Protein AF-A0A5K7Z4Z0-F1 (afdb_monomer_lite)

Organism: NCBI:txid947919

Structure (mmCIF, N/CA/C/O backbone):
data_AF-A0A5K7Z4Z0-F1
#
_entry.id   AF-A0A5K7Z4Z0-F1
#
loop_
_atom_site.group_PDB
_atom_site.id
_atom_site.type_symbol
_atom_site.label_atom_id
_atom_site.label_alt_id
_atom_site.label_comp_id
_atom_site.label_asym_id
_atom_site.label_entity_id
_atom_site.label_seq_id
_atom_site.pdbx_PDB_ins_code
_atom_site.Cartn_x
_atom_site.Cartn_y
_atom_site.Cartn_z
_atom_site.occupancy
_atom_site.B_iso_or_equiv
_atom_site.auth_seq_id
_atom_site.auth_comp_id
_atom_site.auth_asym_id
_atom_site.auth_atom_id
_atom_site.pdbx_PDB_model_num
ATOM 1 N N . MET A 1 1 ? -44.341 5.202 18.898 1.00 36.41 1 MET A N 1
ATOM 2 C CA . MET A 1 1 ? -45.006 5.880 20.033 1.00 36.41 1 MET A CA 1
ATOM 3 C C . MET A 1 1 ? -45.254 7.314 19.593 1.00 36.41 1 MET A C 1
ATOM 5 O O . MET A 1 1 ? -44.344 8.128 19.622 1.00 36.41 1 MET A O 1
ATOM 9 N N . THR A 1 2 ? -46.426 7.564 19.013 1.00 47.12 2 THR A N 1
ATOM 10 C CA . THR A 1 2 ? -46.750 8.823 18.328 1.00 47.12 2 THR A CA 1
ATOM 11 C C . THR A 1 2 ? -47.132 9.870 19.368 1.00 47.12 2 THR A C 1
ATOM 13 O O . THR A 1 2 ? -48.115 9.696 20.087 1.00 47.12 2 THR A O 1
ATOM 16 N N . ILE A 1 3 ? -46.342 10.939 19.485 1.00 53.06 3 ILE A N 1
ATOM 17 C CA . ILE A 1 3 ? -46.661 12.086 20.339 1.00 53.06 3 ILE A CA 1
ATOM 18 C C . ILE A 1 3 ? -47.760 12.879 19.624 1.00 53.06 3 ILE A C 1
ATOM 20 O O . ILE A 1 3 ? -47.483 13.800 18.868 1.00 53.06 3 ILE A O 1
ATOM 24 N N . SER A 1 4 ? -49.018 12.502 19.844 1.00 51.62 4 SER A N 1
ATOM 25 C CA . SER A 1 4 ? -50.167 13.316 19.444 1.00 51.62 4 SER A CA 1
ATOM 26 C C . SER A 1 4 ? -50.330 14.460 20.445 1.00 51.62 4 SER A C 1
ATOM 28 O O . SER A 1 4 ? -51.122 14.380 21.382 1.00 51.62 4 SER A O 1
ATOM 30 N N . LYS A 1 5 ? -49.535 15.518 20.287 1.00 61.94 5 LYS A N 1
ATOM 31 C CA . LYS A 1 5 ? -49.798 16.822 20.904 1.00 61.94 5 LYS A CA 1
ATOM 32 C C . LYS A 1 5 ? -50.367 17.714 19.800 1.00 61.94 5 LYS A C 1
ATOM 34 O O . LYS A 1 5 ? -49.729 17.864 18.765 1.00 61.94 5 LYS A O 1
ATOM 39 N N . ASN A 1 6 ? -51.570 18.257 20.001 1.00 66.12 6 ASN A N 1
ATOM 40 C CA . ASN A 1 6 ? -52.206 19.189 19.062 1.00 66.12 6 ASN A CA 1
ATOM 41 C C . ASN A 1 6 ? -51.433 20.514 19.059 1.00 66.12 6 ASN A C 1
ATOM 43 O O . ASN A 1 6 ? -51.750 21.440 19.803 1.00 66.12 6 ASN A O 1
ATOM 47 N N . TYR A 1 7 ? -50.373 20.566 18.262 1.00 68.00 7 TYR A N 1
ATOM 48 C CA . TYR A 1 7 ? -49.629 21.780 17.970 1.00 68.00 7 TYR A CA 1
ATOM 49 C C . TYR A 1 7 ? -50.387 22.603 16.918 1.00 68.00 7 TYR A C 1
ATOM 51 O O . TYR A 1 7 ? -51.019 22.043 16.027 1.00 68.00 7 TYR A O 1
ATOM 59 N N . GLY A 1 8 ? -50.363 23.934 17.036 1.00 70.00 8 GLY A N 1
ATOM 60 C CA . GLY A 1 8 ? -50.983 24.820 16.044 1.00 70.00 8 GLY A CA 1
ATOM 61 C C . GLY A 1 8 ? -50.315 24.699 14.662 1.00 70.00 8 GLY A C 1
ATOM 62 O O . GLY A 1 8 ? -49.169 24.249 14.584 1.00 70.00 8 GLY A O 1
ATOM 63 N N . PRO A 1 9 ? -50.988 25.124 13.576 1.00 71.88 9 PRO A N 1
ATOM 64 C CA . PRO A 1 9 ? -50.528 24.915 12.195 1.00 71.88 9 PRO A CA 1
ATOM 65 C C . PRO A 1 9 ? -49.138 25.509 11.917 1.00 71.88 9 PRO A C 1
ATOM 67 O O . PRO A 1 9 ? -48.368 24.944 11.146 1.00 71.88 9 PRO A O 1
ATOM 70 N N . GLU A 1 10 ? -48.776 26.595 12.603 1.00 73.31 10 GLU A N 1
ATOM 71 C CA . GLU A 1 10 ? -47.457 27.226 12.479 1.00 73.31 10 GLU A CA 1
ATOM 72 C C . GLU A 1 10 ? -46.324 26.354 13.039 1.00 73.31 10 GLU A C 1
ATOM 74 O O . GLU A 1 10 ? -45.228 26.313 12.486 1.00 73.31 10 GLU A O 1
ATOM 79 N N . ILE A 1 11 ? -46.594 25.604 14.109 1.00 73.12 11 ILE A N 1
ATOM 80 C CA . ILE A 1 11 ? -45.623 24.682 14.709 1.00 73.12 11 ILE A CA 1
ATOM 81 C C . ILE A 1 11 ? -45.536 23.394 13.884 1.00 73.12 11 ILE A C 1
ATOM 83 O O . ILE A 1 11 ? -44.445 22.851 13.726 1.00 73.12 11 ILE A O 1
ATOM 87 N N . ILE A 1 12 ? -46.655 22.934 13.316 1.00 75.00 12 ILE A N 1
ATOM 88 C CA . ILE A 1 12 ? -46.686 21.757 12.436 1.00 75.00 12 ILE A CA 1
ATOM 89 C C . ILE A 1 12 ? -45.793 21.982 11.207 1.00 75.00 12 ILE A C 1
ATOM 91 O O . ILE A 1 12 ? -44.939 21.145 10.933 1.00 75.00 12 ILE A O 1
ATOM 95 N N . GLY A 1 13 ? -45.885 23.139 10.542 1.00 73.75 13 GLY A N 1
ATOM 96 C CA . GLY A 1 13 ? -45.045 23.434 9.372 1.00 73.75 13 GLY A CA 1
ATOM 97 C C . GLY A 1 13 ? -43.540 23.482 9.677 1.00 73.75 13 GLY A C 1
ATOM 98 O O . GLY A 1 13 ? -42.716 23.064 8.859 1.00 73.75 13 GLY A O 1
ATOM 99 N N . ILE A 1 14 ? -43.160 23.938 10.876 1.00 77.25 14 ILE A N 1
ATOM 100 C CA . ILE A 1 14 ? -41.764 23.907 11.343 1.00 77.25 14 ILE A CA 1
ATOM 101 C C . ILE A 1 14 ? -41.305 22.464 11.590 1.00 77.25 14 ILE A C 1
ATOM 103 O O . ILE A 1 14 ? -40.189 22.107 11.208 1.00 77.25 14 ILE A O 1
ATOM 107 N N . ILE A 1 15 ? -42.154 21.628 12.198 1.00 80.81 15 ILE A N 1
ATOM 108 C CA . ILE A 1 15 ? -41.851 20.213 12.452 1.00 80.81 15 ILE A CA 1
ATOM 109 C C . ILE A 1 15 ? -41.679 19.462 11.129 1.00 80.81 15 ILE A C 1
ATOM 111 O O . ILE A 1 15 ? -40.667 18.793 10.952 1.00 80.81 15 ILE A O 1
ATOM 115 N N . GLU A 1 16 ? -42.592 19.634 10.174 1.00 82.25 16 GLU A N 1
ATOM 116 C CA . GLU A 1 16 ? -42.516 18.999 8.850 1.00 82.25 16 GLU A CA 1
ATOM 117 C C . GLU A 1 16 ? -41.255 19.419 8.081 1.00 82.25 16 GLU A C 1
ATOM 119 O O . GLU A 1 16 ? -40.569 18.588 7.482 1.00 82.25 16 GLU A O 1
ATOM 124 N N . SER A 1 17 ? -40.886 20.702 8.153 1.00 80.31 17 SER A N 1
ATOM 125 C CA . SER A 1 17 ? -39.653 21.205 7.533 1.00 80.31 17 SER A CA 1
ATOM 126 C C . SER A 1 17 ? -38.402 20.603 8.179 1.00 80.31 17 SER A C 1
ATOM 128 O O . SER A 1 17 ? -37.430 20.276 7.493 1.00 80.31 17 SER A O 1
ATOM 130 N N . PHE A 1 18 ? -38.420 20.433 9.503 1.00 85.19 18 PHE A N 1
ATOM 131 C CA . PHE A 1 18 ? -37.327 19.802 10.233 1.00 85.19 18 PHE A CA 1
ATOM 132 C C . PHE A 1 18 ? -37.237 18.303 9.931 1.00 85.19 18 PHE A C 1
ATOM 134 O O . PHE A 1 18 ? -36.141 17.787 9.729 1.00 85.19 18 PHE A O 1
ATOM 141 N N . GLU A 1 19 ? -38.366 17.605 9.826 1.00 89.25 19 GLU A N 1
ATOM 142 C CA . GLU A 1 19 ? -38.411 16.191 9.450 1.00 89.25 19 GLU A CA 1
ATOM 143 C C . GLU A 1 19 ? -37.867 15.964 8.036 1.00 89.25 19 GLU A C 1
ATOM 145 O O . GLU A 1 19 ? -37.012 15.097 7.854 1.00 89.25 19 GLU A O 1
ATOM 150 N N . ALA A 1 20 ? -38.248 16.799 7.063 1.00 84.38 20 ALA A N 1
ATOM 151 C CA . ALA A 1 20 ? -37.697 16.751 5.708 1.00 84.38 20 ALA A CA 1
ATOM 152 C C . ALA A 1 20 ? -36.174 16.982 5.690 1.00 84.38 20 ALA A C 1
ATOM 154 O O . ALA A 1 20 ? -35.435 16.299 4.975 1.00 84.38 20 ALA A O 1
ATOM 155 N N . PHE A 1 21 ? -35.680 17.908 6.516 1.00 84.12 21 PHE A N 1
ATOM 156 C CA . PHE A 1 21 ? -34.248 18.155 6.668 1.00 84.12 21 PHE A CA 1
ATOM 157 C C . PHE A 1 21 ? -33.514 16.965 7.303 1.00 84.12 21 PHE A C 1
ATOM 159 O O . PHE A 1 21 ? -32.461 16.555 6.813 1.00 84.12 21 PHE A O 1
ATOM 166 N N . LEU A 1 22 ? -34.081 16.355 8.347 1.00 84.19 22 LEU A N 1
ATOM 167 C CA . LEU A 1 22 ? -33.533 15.141 8.956 1.00 84.19 22 LEU A CA 1
ATOM 168 C C . LEU A 1 22 ? -33.530 13.959 7.983 1.00 84.19 22 LEU A C 1
ATOM 170 O O . LEU A 1 22 ? -32.619 13.133 8.027 1.00 84.19 22 LEU A O 1
ATOM 174 N N . GLN A 1 23 ? -34.530 13.872 7.111 1.00 83.69 23 GLN A N 1
ATOM 175 C CA . GLN A 1 23 ? -34.619 12.832 6.094 1.00 83.69 23 GLN A CA 1
ATOM 176 C C . GLN A 1 23 ? -33.519 12.996 5.047 1.00 83.69 23 GLN A C 1
ATOM 178 O O . GLN A 1 23 ? -32.808 12.038 4.761 1.00 83.69 23 GLN A O 1
ATOM 183 N N . LYS A 1 24 ? -33.291 14.230 4.589 1.00 81.75 24 LYS A N 1
ATOM 184 C CA . LYS A 1 24 ? -32.182 14.566 3.695 1.00 81.75 24 LYS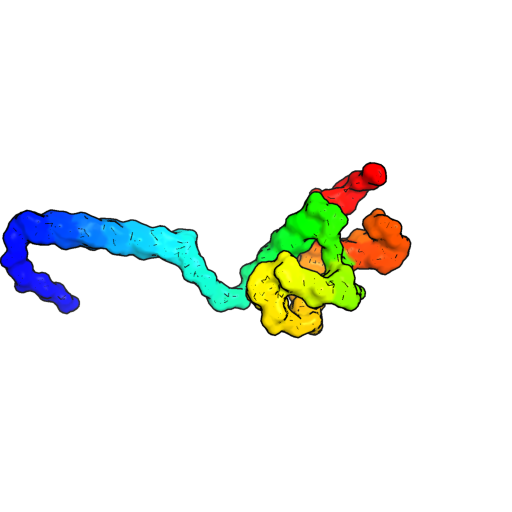 A CA 1
ATOM 185 C C . LYS A 1 24 ? -30.814 14.281 4.318 1.00 81.75 24 LYS A C 1
ATOM 187 O O . LYS A 1 24 ? -29.969 13.687 3.665 1.00 81.75 24 LYS A O 1
ATOM 192 N N . ILE A 1 25 ? -30.605 14.628 5.592 1.00 78.81 25 ILE A N 1
ATOM 193 C CA . ILE A 1 25 ? -29.353 14.297 6.295 1.00 78.81 25 ILE A CA 1
ATOM 194 C C . ILE A 1 25 ? -29.136 12.783 6.351 1.00 78.81 25 ILE A C 1
ATOM 196 O O . ILE A 1 25 ? -28.018 12.322 6.145 1.0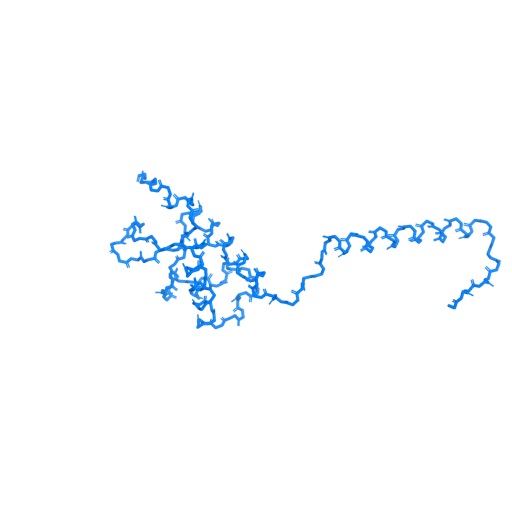0 78.81 25 ILE A O 1
ATOM 200 N N . LYS A 1 26 ? -30.180 11.997 6.638 1.00 81.06 26 LYS A N 1
ATOM 201 C CA . LYS A 1 26 ? -30.069 10.531 6.653 1.00 81.06 26 LYS A CA 1
ATOM 202 C C . LYS A 1 26 ? -29.697 9.987 5.279 1.00 81.06 26 LYS A C 1
ATOM 204 O O . LYS A 1 26 ? -28.819 9.140 5.204 1.00 81.06 26 LYS A O 1
ATOM 209 N N . GLU A 1 27 ? -30.313 10.506 4.224 1.00 74.38 27 GLU A N 1
ATOM 210 C CA . GLU A 1 27 ? -30.036 10.112 2.843 1.00 74.38 27 GLU A CA 1
ATOM 211 C C . GLU A 1 27 ? -28.607 10.494 2.425 1.00 74.38 27 GLU A C 1
ATOM 213 O O . GLU A 1 27 ? -27.898 9.686 1.832 1.00 74.38 27 GLU A O 1
ATOM 218 N N . ASP A 1 28 ? -28.131 11.680 2.813 1.00 70.25 28 ASP A N 1
ATOM 219 C CA . ASP A 1 28 ? -26.750 12.115 2.588 1.00 70.25 28 ASP A CA 1
ATOM 220 C C . ASP A 1 28 ? -25.746 11.267 3.387 1.00 70.25 28 ASP A C 1
ATOM 222 O O . ASP A 1 28 ? -24.671 10.977 2.877 1.00 70.25 28 ASP A O 1
ATOM 226 N N . VAL A 1 29 ? -26.077 10.818 4.604 1.00 67.31 29 VAL A N 1
ATOM 227 C CA . VAL A 1 29 ? -25.242 9.902 5.414 1.00 67.31 29 VAL A CA 1
ATOM 228 C C . VAL A 1 29 ? -25.272 8.463 4.882 1.00 67.31 29 VAL A C 1
ATOM 230 O O . VAL A 1 29 ? -24.289 7.736 4.998 1.00 67.31 29 VAL A O 1
ATOM 233 N N . GLU A 1 30 ? -26.382 8.023 4.298 1.00 65.62 30 GLU A N 1
ATOM 234 C CA . GLU A 1 30 ? -26.511 6.685 3.716 1.00 65.62 30 GLU A CA 1
ATOM 235 C C . GLU A 1 30 ? -25.812 6.603 2.349 1.00 65.62 30 GLU A C 1
ATOM 237 O O . GLU A 1 30 ? -25.120 5.623 2.061 1.00 65.62 30 GLU A O 1
ATOM 242 N N . ASN A 1 31 ? -25.892 7.675 1.553 1.00 66.19 31 ASN A N 1
ATOM 243 C CA . ASN A 1 31 ? -25.164 7.825 0.291 1.00 66.19 31 ASN A CA 1
ATOM 244 C C . ASN A 1 31 ? -23.677 8.158 0.502 1.00 66.19 31 ASN A C 1
ATOM 246 O O . ASN A 1 31 ? -22.824 7.692 -0.255 1.00 66.19 31 ASN A O 1
ATOM 250 N N . ASN A 1 32 ? -23.338 8.909 1.550 1.00 58.91 32 ASN A N 1
ATOM 251 C CA . ASN A 1 32 ? -21.972 9.099 2.031 1.00 58.91 32 ASN A CA 1
ATOM 252 C C . ASN A 1 32 ? -21.696 8.083 3.139 1.00 58.91 32 ASN A C 1
ATOM 254 O O . ASN A 1 32 ? -21.578 8.438 4.313 1.00 58.91 32 ASN A O 1
ATOM 258 N N . ALA A 1 33 ? -21.682 6.808 2.737 1.00 54.19 33 ALA A N 1
ATOM 259 C CA . ALA A 1 33 ? -21.642 5.667 3.635 1.00 54.19 33 ALA A CA 1
ATOM 260 C C . ALA A 1 33 ? -20.683 5.906 4.821 1.00 54.19 33 ALA A C 1
ATOM 262 O O . ALA A 1 33 ? -19.519 6.265 4.597 1.00 54.19 33 ALA A O 1
ATOM 263 N N . PRO A 1 34 ? -21.119 5.670 6.076 1.00 46.25 34 PRO A N 1
ATOM 264 C CA . PRO A 1 34 ? -20.218 5.703 7.218 1.00 46.25 34 PRO A CA 1
ATOM 265 C C . PRO A 1 34 ? -19.067 4.756 6.914 1.00 46.25 34 PRO A C 1
ATOM 267 O O . PRO A 1 34 ? -19.315 3.631 6.474 1.00 46.25 34 PRO A O 1
ATOM 270 N N . VAL A 1 35 ? -17.833 5.229 7.108 1.00 55.47 35 VAL A N 1
ATOM 271 C CA . VAL A 1 35 ? -16.595 4.484 6.850 1.00 55.47 35 VAL A CA 1
ATOM 272 C C . VAL A 1 35 ? -16.734 3.100 7.486 1.00 55.47 35 VAL A C 1
ATOM 274 O O . VAL A 1 35 ? -16.609 2.922 8.699 1.00 55.47 35 VAL A O 1
ATOM 277 N N . LYS A 1 36 ? -17.130 2.125 6.665 1.00 47.34 36 LYS A N 1
ATOM 278 C CA . LYS A 1 36 ? -17.407 0.752 7.080 1.00 47.34 36 LYS A CA 1
ATOM 279 C C . LYS A 1 36 ? -16.107 0.239 7.699 1.00 47.34 36 LYS A C 1
ATOM 281 O O . LYS A 1 36 ? -15.061 0.519 7.109 1.00 47.34 36 LYS A O 1
ATOM 286 N N . PRO A 1 37 ? -16.126 -0.491 8.836 1.00 49.78 37 PRO A N 1
ATOM 287 C CA . PRO A 1 37 ? -14.899 -1.037 9.418 1.00 49.78 37 PRO A CA 1
ATOM 288 C C . PRO A 1 37 ? -14.105 -1.683 8.290 1.00 49.78 37 PRO A C 1
ATOM 290 O O . PRO A 1 37 ? -14.731 -2.441 7.539 1.00 49.78 37 PRO A O 1
ATOM 293 N N . PRO A 1 38 ? -12.821 -1.325 8.099 1.00 56.56 38 PRO A N 1
ATOM 294 C CA . PRO A 1 38 ? -12.154 -1.477 6.820 1.00 56.56 38 PRO A CA 1
ATOM 295 C C . PRO A 1 38 ? -12.265 -2.910 6.330 1.00 56.56 38 PRO A C 1
ATOM 297 O O . PRO A 1 38 ? -11.536 -3.809 6.755 1.00 56.56 38 PRO A O 1
ATOM 300 N N . ASN A 1 39 ? -13.239 -3.134 5.449 1.00 75.31 39 ASN A N 1
ATOM 301 C CA . ASN A 1 39 ? -13.391 -4.411 4.796 1.00 75.31 39 ASN A CA 1
ATOM 302 C C . ASN A 1 39 ? -12.138 -4.559 3.941 1.00 75.31 39 ASN A C 1
ATOM 304 O O . ASN A 1 39 ? -11.688 -3.589 3.333 1.00 75.31 39 ASN A O 1
ATOM 308 N N . GLU A 1 40 ? -11.560 -5.750 3.883 1.00 81.19 40 GLU A N 1
ATOM 309 C CA . GLU A 1 40 ? -10.304 -5.974 3.173 1.00 81.19 40 GLU A CA 1
ATOM 310 C C . GLU A 1 40 ? -10.365 -5.438 1.731 1.00 81.19 40 GLU A C 1
ATOM 312 O O . GLU A 1 40 ? -9.407 -4.848 1.248 1.00 81.19 40 GLU A O 1
ATOM 317 N N . LYS A 1 41 ? -11.535 -5.521 1.079 1.00 81.88 41 LYS A N 1
ATOM 318 C CA . LYS A 1 41 ? -11.789 -4.924 -0.245 1.00 81.88 41 LYS A CA 1
ATOM 319 C C . LYS A 1 41 ? -11.603 -3.400 -0.290 1.00 81.88 41 LYS A C 1
ATOM 321 O O . LYS A 1 41 ? -11.059 -2.892 -1.265 1.00 81.88 41 LYS A O 1
ATOM 326 N N . HIS A 1 42 ? -12.043 -2.685 0.745 1.00 85.19 42 HIS A N 1
ATOM 327 C CA . HIS A 1 42 ? -11.853 -1.238 0.872 1.00 85.19 42 HIS A CA 1
ATOM 328 C C . HIS A 1 42 ? -10.366 -0.906 1.021 1.00 85.19 42 HIS A C 1
ATOM 330 O O . HIS A 1 42 ? -9.834 -0.114 0.251 1.00 85.19 42 HIS A O 1
ATOM 336 N N . LEU A 1 43 ? -9.666 -1.611 1.916 1.00 86.56 43 LEU A N 1
ATOM 337 C CA . LEU A 1 43 ? -8.221 -1.450 2.108 1.00 86.56 43 LEU A CA 1
ATOM 338 C C . LEU A 1 43 ? -7.430 -1.724 0.823 1.00 86.56 43 LEU A C 1
ATOM 340 O O . LEU A 1 43 ? -6.497 -1.000 0.496 1.00 86.56 43 LEU A O 1
ATOM 344 N N . LEU A 1 44 ? -7.793 -2.763 0.073 1.00 88.88 44 LEU A N 1
ATOM 345 C CA . LEU A 1 44 ? -7.150 -3.077 -1.203 1.00 88.88 44 LEU A CA 1
ATOM 346 C C . LEU A 1 44 ? -7.382 -1.965 -2.238 1.00 88.88 44 LEU A C 1
ATOM 348 O O . LEU A 1 44 ? -6.442 -1.575 -2.930 1.00 88.88 44 LEU A O 1
ATOM 352 N N . SER A 1 45 ? -8.603 -1.427 -2.310 1.00 88.00 45 SER A N 1
ATOM 353 C CA . SER A 1 45 ? -8.940 -0.304 -3.192 1.00 88.00 45 SER A CA 1
ATOM 354 C C . SER A 1 45 ? -8.135 0.953 -2.851 1.00 88.00 45 SER A C 1
ATOM 356 O O . SER A 1 45 ? -7.487 1.523 -3.729 1.00 88.00 45 SER A O 1
ATOM 358 N N . GLU A 1 46 ? -8.106 1.342 -1.577 1.00 89.94 46 GLU A N 1
ATOM 359 C CA . GLU A 1 46 ? -7.359 2.509 -1.096 1.00 89.94 46 GLU A CA 1
ATOM 360 C C . GLU A 1 46 ? -5.850 2.364 -1.333 1.00 89.94 46 GLU A C 1
ATOM 362 O O . GLU A 1 46 ? -5.195 3.266 -1.863 1.00 89.94 46 GLU A O 1
ATOM 367 N N . LEU A 1 47 ? -5.289 1.189 -1.029 1.00 89.69 47 LEU A N 1
ATOM 368 C CA . LEU A 1 47 ? -3.873 0.906 -1.261 1.00 89.69 47 LEU A CA 1
ATOM 369 C C . LEU A 1 47 ? -3.521 0.987 -2.754 1.00 89.69 47 LEU A C 1
ATOM 371 O O . LEU A 1 47 ? -2.496 1.566 -3.122 1.00 89.69 47 LEU A O 1
ATOM 375 N N . ARG A 1 48 ? -4.380 0.452 -3.628 1.00 91.94 48 ARG A N 1
ATOM 376 C CA . ARG A 1 48 ? -4.211 0.536 -5.084 1.00 91.94 48 ARG A CA 1
ATOM 377 C C . ARG A 1 48 ? -4.235 1.986 -5.570 1.00 91.94 48 ARG A C 1
ATOM 379 O O . ARG A 1 48 ? -3.388 2.361 -6.381 1.00 91.94 48 ARG A O 1
ATOM 386 N N . GLN A 1 49 ? -5.172 2.802 -5.083 1.00 89.62 49 GLN A N 1
ATOM 387 C CA . GLN A 1 49 ? -5.253 4.220 -5.445 1.00 89.62 49 GLN A CA 1
ATOM 388 C C . GLN A 1 49 ? -4.007 4.991 -4.997 1.00 89.62 49 GLN A C 1
ATOM 390 O O . GLN A 1 49 ? -3.450 5.764 -5.779 1.00 89.62 49 GLN A O 1
ATOM 395 N N . ALA A 1 50 ? -3.513 4.739 -3.783 1.00 90.00 50 ALA A N 1
ATOM 396 C CA . ALA A 1 50 ? -2.291 5.359 -3.280 1.00 90.00 50 ALA A CA 1
ATOM 397 C C . ALA A 1 50 ? -1.054 4.988 -4.123 1.00 90.00 50 ALA A C 1
ATOM 399 O O . ALA A 1 50 ? -0.247 5.860 -4.464 1.00 90.00 50 ALA A O 1
ATOM 400 N N . ILE A 1 51 ? -0.922 3.716 -4.523 1.00 89.12 51 ILE A N 1
ATOM 401 C CA . ILE A 1 51 ? 0.145 3.258 -5.429 1.00 89.12 51 ILE A CA 1
ATOM 402 C C . ILE A 1 51 ? 0.039 3.964 -6.788 1.00 89.12 51 ILE A C 1
ATOM 404 O O . ILE A 1 51 ? 1.025 4.522 -7.262 1.00 89.12 51 ILE A O 1
ATOM 408 N N . ALA A 1 52 ? -1.154 4.015 -7.390 1.00 87.69 52 ALA A N 1
ATOM 409 C CA . ALA A 1 52 ? -1.364 4.684 -8.676 1.00 87.69 52 ALA A CA 1
ATOM 410 C C . ALA A 1 52 ? -1.027 6.183 -8.615 1.00 87.69 52 ALA A C 1
ATOM 412 O O . ALA A 1 52 ? -0.360 6.717 -9.503 1.00 87.69 52 ALA A O 1
ATOM 413 N N . LYS A 1 53 ? -1.457 6.864 -7.546 1.00 87.56 53 LYS A N 1
ATOM 414 C CA . LYS A 1 53 ? -1.209 8.294 -7.334 1.00 87.56 53 LYS A CA 1
ATOM 415 C C . LYS A 1 53 ? 0.282 8.587 -7.209 1.00 87.56 53 LYS 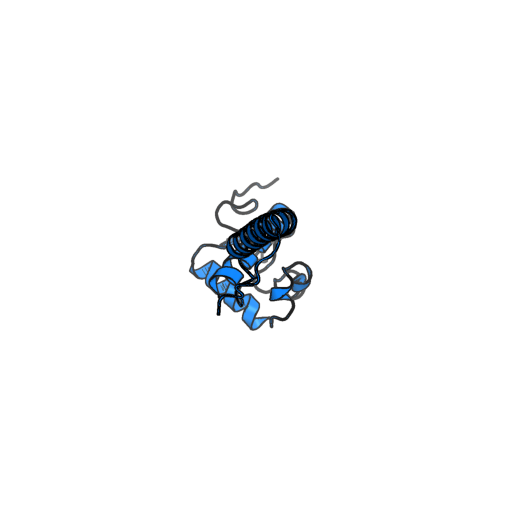A C 1
ATOM 417 O O . LYS A 1 53 ? 0.793 9.490 -7.862 1.00 87.56 53 LYS A O 1
ATOM 422 N N . THR A 1 54 ? 0.996 7.823 -6.389 1.00 86.69 54 THR A N 1
ATOM 423 C CA . THR A 1 54 ? 2.435 8.033 -6.179 1.00 86.69 54 THR A CA 1
ATOM 424 C C . THR A 1 54 ? 3.271 7.658 -7.399 1.00 86.69 54 THR A C 1
ATOM 426 O O . THR A 1 54 ? 4.229 8.367 -7.712 1.00 86.69 54 THR A O 1
ATOM 429 N N . ALA A 1 55 ? 2.873 6.623 -8.144 1.00 84.81 55 ALA A N 1
ATOM 430 C CA . ALA A 1 55 ? 3.456 6.302 -9.442 1.00 84.81 55 ALA A CA 1
ATOM 431 C C . ALA A 1 55 ? 3.252 7.443 -10.457 1.00 84.81 55 ALA A C 1
ATOM 433 O O . ALA A 1 55 ? 4.204 7.834 -11.129 1.00 84.81 55 ALA A O 1
ATOM 434 N N . ALA A 1 56 ? 2.059 8.048 -10.518 1.00 82.00 56 ALA A N 1
ATOM 435 C CA . ALA A 1 56 ? 1.792 9.213 -11.369 1.00 82.00 56 ALA A CA 1
ATOM 436 C C . ALA A 1 56 ? 2.618 10.453 -10.975 1.00 82.00 56 ALA A C 1
ATOM 438 O O . ALA A 1 56 ? 2.982 11.254 -11.834 1.00 82.00 56 ALA A O 1
ATOM 439 N N . LEU A 1 57 ? 2.955 10.591 -9.690 1.00 83.62 57 LEU A N 1
ATOM 440 C CA . LEU A 1 57 ? 3.827 11.646 -9.163 1.00 83.62 57 LEU A CA 1
ATOM 441 C C . LEU A 1 57 ? 5.329 11.333 -9.304 1.00 83.62 57 LEU A C 1
ATOM 443 O O . LEU A 1 57 ? 6.144 12.049 -8.723 1.00 83.62 57 LEU A O 1
ATOM 447 N N . ASN A 1 58 ? 5.714 10.284 -10.045 1.00 80.50 58 ASN A N 1
ATOM 448 C CA . ASN A 1 58 ? 7.106 9.841 -10.218 1.00 80.50 58 ASN A CA 1
ATOM 449 C C . ASN A 1 58 ? 7.816 9.463 -8.905 1.00 80.50 58 ASN A C 1
ATOM 451 O O . ASN A 1 58 ? 9.045 9.461 -8.827 1.00 80.50 58 ASN A O 1
ATOM 455 N N . LYS A 1 59 ? 7.048 9.123 -7.864 1.00 85.06 59 LYS A N 1
ATOM 456 C CA . LYS A 1 59 ? 7.555 8.651 -6.569 1.00 85.06 59 LYS A CA 1
ATOM 457 C C . LYS A 1 59 ? 6.940 7.296 -6.196 1.00 85.06 59 LYS A C 1
ATOM 459 O O . LYS A 1 59 ? 6.372 7.193 -5.104 1.00 85.06 59 LYS A O 1
ATOM 464 N N . PRO A 1 60 ? 7.020 6.267 -7.061 1.00 85.25 60 PRO A N 1
ATOM 465 C CA . PRO A 1 60 ? 6.426 4.960 -6.789 1.00 85.25 60 PRO A CA 1
ATOM 466 C C . PRO A 1 60 ? 6.935 4.343 -5.484 1.00 85.25 60 PRO A C 1
ATOM 468 O O . PRO A 1 60 ? 8.026 4.652 -5.005 1.00 85.25 60 PRO A O 1
ATOM 471 N N . PHE A 1 61 ? 6.141 3.450 -4.903 1.00 87.94 61 PHE A N 1
ATOM 472 C CA . PHE A 1 61 ? 6.577 2.633 -3.773 1.00 87.94 61 PHE A CA 1
ATOM 473 C C . PHE A 1 61 ? 7.287 1.376 -4.268 1.00 87.94 61 PHE A C 1
ATOM 475 O O . PHE A 1 61 ? 6.925 0.823 -5.304 1.00 87.94 61 PHE A O 1
ATOM 482 N N . THR A 1 62 ? 8.257 0.869 -3.515 1.00 88.94 62 THR A N 1
ATOM 483 C CA . THR A 1 62 ? 8.763 -0.497 -3.711 1.00 88.94 62 THR A CA 1
ATOM 484 C C . THR A 1 62 ? 7.960 -1.497 -2.877 1.00 88.94 62 THR A C 1
ATOM 486 O O . THR A 1 62 ? 7.362 -1.152 -1.853 1.00 88.94 62 THR A O 1
ATOM 489 N N . TYR A 1 63 ? 7.942 -2.765 -3.300 1.00 84.25 63 TYR A N 1
ATOM 490 C CA . TYR A 1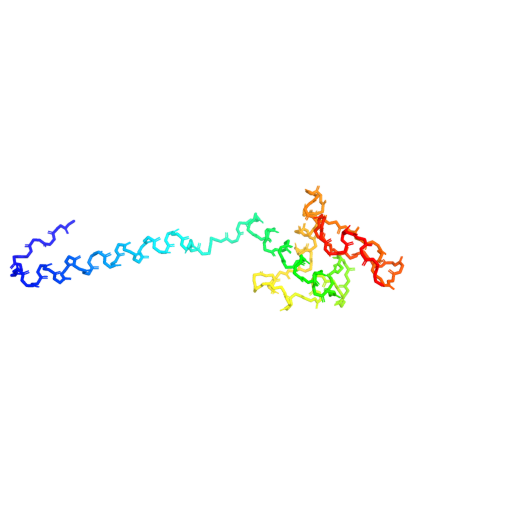 63 ? 7.264 -3.827 -2.541 1.00 84.25 63 TYR A CA 1
ATOM 491 C C . TYR A 1 63 ? 7.871 -4.021 -1.144 1.00 84.25 63 TYR A C 1
ATOM 493 O O . TYR A 1 63 ? 7.154 -4.092 -0.152 1.00 84.25 63 TYR A O 1
ATOM 501 N N . SER A 1 64 ? 9.200 -4.086 -1.068 1.00 76.81 64 SER A N 1
ATOM 502 C CA . SER A 1 64 ? 9.942 -4.353 0.163 1.00 76.81 64 SER A CA 1
ATOM 503 C C . SER A 1 64 ? 11.217 -3.509 0.184 1.00 76.81 64 SER A C 1
ATOM 505 O O . SER A 1 64 ? 12.259 -3.932 -0.312 1.00 76.81 64 SER A O 1
ATOM 507 N N . GLY A 1 65 ? 11.132 -2.304 0.743 1.00 78.62 65 GLY A N 1
ATOM 508 C CA . GLY A 1 65 ? 12.254 -1.375 0.883 1.00 78.62 65 GLY A CA 1
ATOM 509 C C . GLY A 1 65 ? 12.170 -0.625 2.209 1.00 78.62 65 GLY A C 1
ATOM 510 O O . GLY A 1 65 ? 11.086 -0.230 2.632 1.00 78.62 65 GLY A O 1
ATOM 511 N N . ARG A 1 66 ? 13.307 -0.429 2.892 1.00 74.88 66 ARG A N 1
ATOM 512 C CA . ARG A 1 66 ? 13.325 0.224 4.217 1.00 74.88 66 ARG A CA 1
ATOM 513 C C . ARG A 1 66 ? 12.945 1.708 4.146 1.00 74.88 66 ARG A C 1
ATOM 515 O O . ARG A 1 66 ? 12.278 2.188 5.051 1.00 74.88 66 ARG A O 1
ATOM 522 N N . LYS A 1 67 ? 13.363 2.409 3.084 1.00 78.62 67 LYS A N 1
ATOM 523 C CA . LYS A 1 67 ? 13.068 3.836 2.841 1.00 78.62 67 LYS A CA 1
ATOM 524 C C . LYS A 1 67 ? 12.119 4.066 1.661 1.00 78.62 67 LYS A C 1
ATOM 526 O O . LYS A 1 67 ? 11.291 4.958 1.727 1.00 78.62 67 LYS A O 1
ATOM 531 N N . SER A 1 68 ? 12.224 3.266 0.597 1.00 82.38 68 SER A N 1
ATOM 532 C CA . SER A 1 68 ? 11.392 3.389 -0.613 1.00 82.38 68 SER A CA 1
ATOM 533 C C . SER A 1 68 ? 10.125 2.523 -0.586 1.00 82.38 68 SER A C 1
ATOM 535 O O . SER A 1 68 ? 9.265 2.674 -1.453 1.00 82.38 68 SER A O 1
ATOM 537 N N . GLY A 1 69 ? 9.993 1.616 0.389 1.00 85.62 69 GLY A N 1
ATOM 538 C CA . GLY A 1 69 ? 8.892 0.656 0.443 1.00 85.62 69 GLY A CA 1
ATOM 539 C C . GLY A 1 69 ? 7.642 1.178 1.140 1.00 85.62 69 GLY A C 1
ATOM 540 O O . GLY A 1 69 ? 7.699 2.151 1.891 1.00 85.62 69 GLY A O 1
ATOM 541 N N . LEU A 1 70 ? 6.527 0.467 0.945 1.00 87.56 70 LEU A N 1
ATOM 542 C CA . LEU A 1 70 ? 5.214 0.805 1.517 1.00 87.56 70 LEU A CA 1
ATOM 543 C C . LEU A 1 70 ? 5.250 1.102 3.021 1.00 87.56 70 LEU A C 1
ATOM 545 O O . LEU A 1 70 ? 4.623 2.048 3.478 1.00 87.56 70 LEU A O 1
ATOM 549 N N . PHE A 1 71 ? 6.006 0.321 3.795 1.00 88.38 71 PHE A N 1
ATOM 550 C CA . PHE A 1 71 ? 6.124 0.552 5.235 1.00 88.38 71 PHE A CA 1
ATOM 551 C C . PHE A 1 71 ? 6.972 1.786 5.573 1.00 88.38 71 PHE A C 1
ATOM 553 O O . PHE A 1 71 ? 6.626 2.537 6.479 1.00 88.38 71 PHE A O 1
ATOM 560 N N . GLY A 1 72 ? 8.073 2.004 4.847 1.00 86.00 72 GLY A N 1
ATOM 561 C CA . GLY A 1 72 ? 8.973 3.137 5.082 1.00 86.00 72 GLY A CA 1
ATOM 562 C C . GLY A 1 72 ? 8.343 4.487 4.744 1.00 86.00 72 GLY A C 1
ATOM 563 O O . GLY A 1 72 ? 8.728 5.494 5.323 1.00 86.00 72 GLY A O 1
ATOM 564 N N . ARG A 1 73 ? 7.356 4.494 3.841 1.00 89.44 73 ARG A N 1
ATOM 565 C CA . ARG A 1 73 ? 6.590 5.679 3.428 1.00 89.44 73 ARG A CA 1
ATOM 566 C C . ARG A 1 73 ? 5.111 5.569 3.803 1.00 89.44 73 ARG A C 1
ATOM 568 O O . ARG A 1 73 ? 4.255 6.122 3.120 1.00 89.44 73 ARG A O 1
ATOM 575 N N . ARG A 1 74 ? 4.796 4.856 4.889 1.00 88.56 74 ARG A N 1
ATOM 576 C CA . ARG A 1 74 ? 3.411 4.694 5.367 1.00 88.56 74 ARG A CA 1
ATOM 577 C C . ARG A 1 74 ? 2.745 6.021 5.730 1.00 88.56 74 ARG A C 1
ATOM 579 O O . ARG A 1 74 ? 1.528 6.107 5.684 1.00 88.56 74 ARG A O 1
ATOM 586 N N . ASP A 1 75 ? 3.535 7.039 6.058 1.00 86.69 75 ASP A N 1
ATOM 587 C CA . ASP A 1 75 ? 3.040 8.379 6.383 1.00 86.69 75 ASP A CA 1
ATOM 588 C C . ASP A 1 75 ? 2.440 9.079 5.146 1.00 86.69 75 ASP A C 1
ATOM 590 O O . ASP A 1 75 ? 1.612 9.973 5.280 1.00 86.69 75 ASP A O 1
ATOM 594 N N . GLU A 1 76 ? 2.810 8.639 3.935 1.00 85.81 76 GLU A N 1
ATOM 595 C CA . GLU A 1 76 ? 2.208 9.082 2.669 1.00 85.81 76 GLU A CA 1
ATOM 596 C C . GLU A 1 76 ? 0.963 8.267 2.275 1.00 85.81 76 GLU A C 1
ATOM 598 O O . GLU A 1 76 ? 0.267 8.620 1.320 1.00 85.81 76 GLU A O 1
ATOM 603 N N . LEU A 1 77 ? 0.689 7.160 2.976 1.00 87.25 77 LEU A N 1
ATOM 604 C CA . LEU A 1 77 ? -0.516 6.359 2.781 1.00 87.25 77 LEU A CA 1
ATOM 605 C C . LEU A 1 77 ? -1.689 6.946 3.584 1.00 87.25 77 LEU A C 1
ATOM 607 O O . LEU A 1 77 ? -1.477 7.675 4.559 1.00 87.25 77 LEU A O 1
ATOM 611 N N . PRO A 1 78 ? -2.937 6.601 3.213 1.00 85.25 78 PRO A N 1
ATOM 612 C CA . PRO A 1 78 ? -4.109 6.952 4.004 1.00 85.25 78 PRO A CA 1
ATOM 613 C C . PRO A 1 78 ? -3.965 6.554 5.488 1.00 85.25 78 PRO A C 1
ATOM 615 O O . PRO A 1 78 ? -3.298 5.556 5.788 1.00 85.25 78 PRO A O 1
ATOM 618 N N . PRO A 1 79 ? -4.616 7.280 6.421 1.00 83.69 79 PRO A N 1
ATOM 619 C CA . PRO A 1 79 ? -4.436 7.100 7.868 1.00 83.69 79 PRO A CA 1
ATOM 620 C C . PRO A 1 79 ? -4.617 5.655 8.349 1.00 83.69 79 PRO A C 1
ATOM 622 O O . PRO A 1 79 ? -3.927 5.202 9.261 1.00 83.69 79 PRO A O 1
ATOM 625 N N . GLU A 1 80 ? -5.490 4.898 7.686 1.00 83.62 80 GLU A N 1
ATOM 626 C CA . GLU A 1 80 ? -5.776 3.496 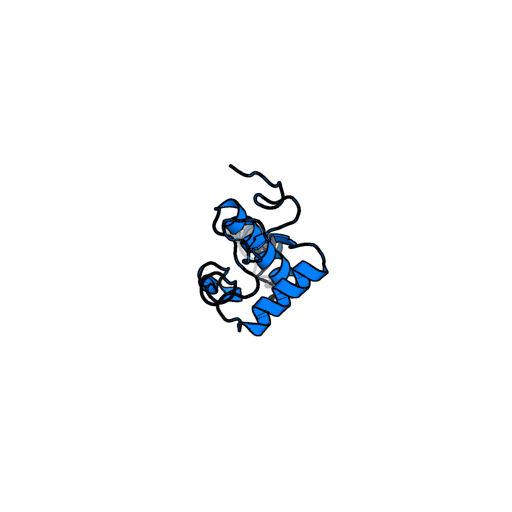7.996 1.00 83.62 80 GLU A CA 1
ATOM 627 C C . GLU A 1 80 ? -4.536 2.587 7.924 1.00 83.62 80 GLU A C 1
ATOM 629 O O . GLU A 1 80 ? -4.434 1.599 8.653 1.00 83.62 80 GLU A O 1
ATOM 634 N N . PHE A 1 81 ? -3.561 2.936 7.082 1.00 86.50 81 PHE A N 1
ATOM 635 C CA . PHE A 1 81 ? -2.341 2.159 6.864 1.00 86.50 81 PHE A CA 1
ATOM 636 C C . PHE A 1 81 ? -1.194 2.539 7.802 1.00 86.50 81 PHE A C 1
ATOM 638 O O . PHE A 1 81 ? -0.257 1.754 7.964 1.00 86.50 81 PHE A O 1
ATOM 645 N N . GLN A 1 82 ? -1.251 3.706 8.449 1.00 86.56 82 GLN A N 1
ATOM 646 C CA . GLN A 1 82 ? -0.186 4.175 9.344 1.00 86.56 82 GLN A CA 1
ATOM 647 C C . GLN A 1 82 ? -0.050 3.273 10.581 1.00 86.56 82 GLN A C 1
ATOM 649 O O . GLN A 1 82 ? 1.061 3.004 11.051 1.00 86.56 82 GLN A O 1
ATOM 654 N N . ALA A 1 83 ? -1.172 2.716 11.047 1.00 86.00 83 ALA A N 1
ATOM 655 C CA . ALA A 1 83 ? -1.231 1.758 12.149 1.00 86.00 83 ALA A CA 1
ATOM 656 C C . ALA A 1 83 ? -0.838 0.320 11.751 1.00 86.00 83 ALA A C 1
ATOM 658 O O . ALA A 1 83 ? -0.740 -0.558 12.611 1.00 86.00 83 ALA A O 1
ATOM 659 N N . PHE A 1 84 ? -0.630 0.028 10.461 1.00 87.94 84 PHE A N 1
ATOM 660 C CA . PHE A 1 84 ? -0.332 -1.333 10.017 1.00 87.94 84 PHE A CA 1
ATOM 661 C C . PHE A 1 84 ? 1.143 -1.691 10.191 1.00 87.94 84 PHE A C 1
ATOM 663 O O . PHE A 1 84 ? 2.060 -0.890 10.007 1.00 87.94 84 PHE A O 1
ATOM 670 N N . THR A 1 85 ? 1.376 -2.962 10.517 1.00 89.50 85 THR A N 1
ATOM 671 C CA . THR A 1 85 ? 2.721 -3.530 10.543 1.00 89.50 85 THR A CA 1
ATOM 672 C C . THR A 1 85 ? 3.225 -3.761 9.122 1.00 89.50 85 THR A C 1
ATOM 674 O O . THR A 1 85 ? 2.447 -3.997 8.193 1.00 89.50 85 THR A O 1
ATOM 677 N N . ARG A 1 86 ? 4.551 -3.781 8.959 1.00 88.06 86 ARG A N 1
ATOM 678 C CA . ARG A 1 86 ? 5.208 -4.088 7.682 1.00 88.06 86 ARG A CA 1
ATOM 679 C C . ARG A 1 86 ? 4.643 -5.348 7.017 1.00 88.06 86 ARG A C 1
ATOM 681 O O . ARG A 1 86 ? 4.290 -5.313 5.845 1.00 88.06 86 ARG A O 1
ATOM 688 N N . LYS A 1 87 ? 4.500 -6.433 7.785 1.00 88.56 87 LYS A N 1
ATOM 689 C CA . LYS A 1 87 ? 3.982 -7.721 7.297 1.00 88.56 87 LYS A CA 1
ATOM 690 C C . LYS A 1 87 ? 2.554 -7.600 6.755 1.00 88.56 87 LYS A C 1
ATOM 692 O O . LYS A 1 87 ? 2.241 -8.217 5.744 1.00 88.56 87 LYS A O 1
ATOM 697 N N . LYS A 1 88 ? 1.698 -6.803 7.405 1.00 89.19 88 LYS A N 1
ATOM 698 C CA . LYS A 1 88 ? 0.308 -6.596 6.976 1.00 89.19 88 LYS A CA 1
ATOM 699 C C . LYS A 1 88 ? 0.233 -5.786 5.679 1.00 89.19 88 LYS A C 1
ATOM 701 O O . LYS A 1 88 ? -0.504 -6.170 4.778 1.00 89.19 88 LYS A O 1
ATOM 706 N N . LEU A 1 89 ? 1.031 -4.723 5.555 1.00 89.56 89 LEU A N 1
ATOM 707 C CA . LEU A 1 89 ? 1.120 -3.934 4.319 1.00 89.56 89 LEU A CA 1
ATOM 708 C C . LEU A 1 89 ? 1.656 -4.754 3.143 1.00 89.56 89 LEU A C 1
ATOM 710 O O . LEU A 1 89 ? 1.068 -4.737 2.065 1.00 89.56 89 LEU A O 1
ATOM 714 N N . GLU A 1 90 ? 2.734 -5.508 3.360 1.00 90.38 90 GLU A N 1
ATOM 715 C CA . GLU A 1 90 ? 3.297 -6.386 2.332 1.00 90.38 90 GLU A CA 1
ATOM 716 C C . GLU A 1 90 ? 2.303 -7.488 1.926 1.00 90.38 90 GLU A C 1
ATOM 718 O O . GLU A 1 90 ? 2.208 -7.803 0.745 1.00 90.38 90 GLU A O 1
ATOM 723 N N . ALA A 1 91 ? 1.508 -8.028 2.860 1.00 90.56 91 ALA A N 1
ATOM 724 C CA . ALA A 1 91 ? 0.469 -9.013 2.553 1.00 90.56 91 ALA A CA 1
ATOM 725 C C . ALA A 1 91 ? -0.665 -8.438 1.684 1.00 90.56 91 ALA A C 1
ATOM 727 O O . ALA A 1 91 ? -1.062 -9.074 0.710 1.00 90.56 91 ALA A O 1
ATOM 728 N N . LEU A 1 92 ? -1.149 -7.228 1.986 1.00 90.69 92 LEU A N 1
ATOM 729 C CA . LEU A 1 92 ? -2.157 -6.550 1.159 1.00 90.69 92 LEU A CA 1
ATOM 730 C C . LEU A 1 92 ? -1.613 -6.229 -0.238 1.00 90.69 92 LEU A C 1
ATOM 732 O O . LEU A 1 92 ? -2.281 -6.473 -1.240 1.00 90.69 92 LEU A O 1
ATOM 736 N N . ALA A 1 93 ? -0.373 -5.744 -0.317 1.00 89.62 93 ALA A N 1
ATOM 737 C CA . ALA A 1 93 ? 0.290 -5.494 -1.592 1.00 89.62 93 ALA A CA 1
ATOM 738 C C . ALA A 1 93 ? 0.503 -6.786 -2.390 1.00 89.62 93 ALA A C 1
ATOM 740 O O . ALA A 1 93 ? 0.328 -6.791 -3.605 1.00 89.62 93 ALA A O 1
ATOM 741 N N . LYS A 1 94 ? 0.856 -7.889 -1.717 1.00 89.50 94 LYS A N 1
ATOM 742 C CA . LYS A 1 94 ? 0.964 -9.212 -2.335 1.00 89.50 94 LYS A CA 1
ATOM 743 C C . LYS A 1 94 ? -0.374 -9.654 -2.917 1.00 89.50 94 LYS A C 1
ATOM 745 O O . LYS A 1 94 ? -0.399 -10.078 -4.060 1.00 89.50 94 LYS A O 1
ATOM 750 N N . LYS A 1 95 ? -1.476 -9.473 -2.190 1.00 90.00 95 LYS A N 1
ATOM 751 C CA . LYS A 1 95 ? -2.813 -9.794 -2.698 1.00 90.00 95 LYS A CA 1
ATOM 752 C C . LYS A 1 95 ? -3.155 -9.002 -3.964 1.00 90.00 95 LYS A C 1
ATOM 754 O O . LYS A 1 95 ? -3.587 -9.586 -4.944 1.00 90.00 95 LYS A O 1
ATOM 759 N N . LEU A 1 96 ? -2.853 -7.701 -3.994 1.00 89.06 96 LEU A N 1
ATOM 760 C CA . LEU A 1 96 ? -3.026 -6.883 -5.204 1.00 89.06 96 LEU A CA 1
ATOM 761 C C . LEU A 1 96 ? -2.150 -7.340 -6.382 1.00 89.06 96 LEU A C 1
ATOM 763 O O . LEU A 1 96 ? -2.550 -7.171 -7.532 1.00 89.06 96 LEU A O 1
ATOM 767 N N . LEU A 1 97 ? -0.958 -7.874 -6.108 1.00 88.25 97 LEU A N 1
ATOM 768 C CA . LEU A 1 97 ? -0.070 -8.440 -7.126 1.00 88.25 97 LEU A CA 1
ATOM 769 C C . LEU A 1 97 ? -0.604 -9.769 -7.664 1.00 88.25 97 LEU A C 1
ATOM 771 O O . LEU A 1 97 ? -0.601 -9.970 -8.875 1.00 88.25 97 LEU A O 1
ATOM 775 N N . ASP A 1 98 ? -1.063 -10.644 -6.771 1.00 87.44 98 ASP A N 1
ATOM 776 C CA . ASP A 1 98 ? -1.624 -11.953 -7.110 1.00 87.44 98 ASP A CA 1
ATOM 777 C C . ASP A 1 98 ? -2.935 -11.787 -7.910 1.00 87.44 98 ASP A C 1
ATOM 779 O O . ASP A 1 98 ? -3.139 -12.473 -8.909 1.00 87.44 98 ASP A O 1
ATOM 783 N N . ASP A 1 99 ? -3.761 -10.795 -7.554 1.00 86.38 99 ASP A N 1
ATOM 784 C CA . ASP A 1 99 ? -4.987 -10.412 -8.274 1.00 86.38 99 ASP A CA 1
ATOM 785 C C . ASP A 1 99 ? -4.707 -9.630 -9.580 1.00 86.38 99 ASP A C 1
ATOM 787 O O . ASP A 1 99 ? -5.636 -9.226 -10.284 1.00 86.38 99 ASP A O 1
ATOM 791 N N . GLY A 1 100 ? -3.438 -9.339 -9.893 1.00 83.31 100 GLY A N 1
ATOM 792 C CA . GLY A 1 100 ? -3.031 -8.582 -11.081 1.00 83.31 100 GLY A CA 1
ATOM 793 C C . GLY A 1 100 ? -3.462 -7.110 -11.087 1.00 83.31 100 GLY A C 1
ATOM 794 O O . GLY A 1 100 ? -3.359 -6.447 -12.115 1.00 83.31 100 GLY A O 1
ATOM 795 N N . GLN A 1 101 ? -3.937 -6.570 -9.961 1.00 85.38 101 GLN A N 1
ATOM 796 C CA . GLN A 1 101 ? -4.354 -5.168 -9.827 1.00 85.38 101 GLN A CA 1
ATOM 797 C C . GLN A 1 101 ? -3.187 -4.199 -9.613 1.00 85.38 101 GLN A C 1
ATOM 799 O O . GLN A 1 101 ? -3.336 -2.990 -9.812 1.00 85.38 101 GLN A O 1
ATOM 804 N N . VAL A 1 102 ? -2.036 -4.725 -9.203 1.00 86.50 102 VAL A N 1
ATOM 805 C CA . VAL A 1 102 ? -0.749 -4.037 -9.096 1.00 86.50 102 VAL A CA 1
ATOM 806 C C . VAL A 1 102 ? 0.296 -4.912 -9.783 1.00 86.50 102 VAL A C 1
ATOM 808 O O . VAL A 1 102 ? 0.190 -6.133 -9.790 1.00 86.50 102 VAL A O 1
ATOM 811 N N . VAL A 1 103 ? 1.318 -4.301 -10.370 1.00 84.50 103 VAL A N 1
ATOM 812 C CA . VAL A 1 103 ? 2.423 -4.982 -11.047 1.00 84.50 103 VAL A CA 1
ATOM 813 C C . VAL A 1 103 ? 3.761 -4.483 -10.520 1.00 84.50 103 VAL A C 1
ATOM 815 O O . VAL A 1 103 ? 3.897 -3.330 -10.108 1.00 84.50 103 VAL A O 1
ATOM 818 N N . LYS A 1 104 ? 4.770 -5.361 -10.544 1.00 83.56 104 LYS A N 1
ATOM 819 C CA . LYS A 1 104 ? 6.162 -4.989 -10.262 1.00 83.56 104 LYS A CA 1
ATOM 820 C C . LYS A 1 104 ? 6.845 -4.544 -11.553 1.00 83.56 104 LYS A C 1
ATOM 822 O O . LYS A 1 104 ? 6.921 -5.319 -12.502 1.00 83.56 104 LYS A O 1
ATOM 827 N N . ARG A 1 105 ? 7.375 -3.325 -11.562 1.00 75.00 105 ARG A N 1
ATOM 828 C CA . ARG A 1 105 ? 8.166 -2.736 -12.646 1.00 75.00 105 ARG A CA 1
ATOM 829 C C . ARG A 1 105 ? 9.648 -2.714 -12.257 1.00 75.00 105 ARG A C 1
ATOM 831 O O . ARG A 1 105 ? 9.976 -2.107 -11.238 1.00 75.00 105 ARG A O 1
ATOM 838 N N . PRO A 1 106 ? 10.531 -3.385 -13.013 1.00 63.53 106 PRO A N 1
ATOM 839 C CA . PRO A 1 106 ? 11.969 -3.399 -12.744 1.00 63.53 106 PRO A CA 1
ATOM 840 C C . PRO A 1 106 ? 12.729 -2.197 -13.342 1.00 63.53 106 PRO A C 1
ATOM 842 O O . PRO A 1 106 ? 13.936 -2.100 -13.163 1.00 63.53 106 PRO A O 1
ATOM 845 N N . ASP A 1 107 ? 12.063 -1.307 -14.083 1.00 58.97 107 ASP A N 1
ATOM 846 C CA . ASP A 1 107 ? 12.692 -0.399 -15.052 1.00 58.97 107 ASP A CA 1
ATOM 847 C C . ASP A 1 107 ? 12.607 1.104 -14.718 1.00 58.97 107 ASP A C 1
ATOM 849 O O . ASP A 1 107 ? 12.853 1.939 -15.587 1.00 58.97 107 ASP A O 1
ATOM 853 N N . TRP A 1 108 ? 12.319 1.479 -13.466 1.00 55.66 108 TRP A N 1
ATOM 854 C CA . TRP A 1 108 ? 12.395 2.881 -13.034 1.00 55.66 108 TRP A CA 1
ATOM 855 C C . TRP A 1 108 ? 13.738 3.185 -12.354 1.00 55.66 108 TRP A C 1
ATOM 857 O O . TRP A 1 108 ? 13.968 2.818 -11.203 1.00 55.66 108 TRP A O 1
ATOM 867 N N . GLY A 1 109 ? 14.642 3.850 -13.079 1.00 53.81 109 GLY A N 1
ATOM 868 C CA . GLY A 1 109 ? 15.849 4.501 -12.547 1.00 53.81 109 GLY A CA 1
ATOM 869 C C . GLY A 1 109 ? 17.003 3.603 -12.067 1.00 53.81 109 GLY A C 1
ATOM 870 O O . GLY A 1 109 ? 18.153 3.997 -12.231 1.00 53.81 109 GLY A O 1
ATOM 871 N N . MET A 1 110 ? 16.755 2.412 -11.510 1.00 52.72 110 MET A N 1
ATOM 872 C CA . MET A 1 110 ? 17.805 1.504 -11.017 1.00 52.72 110 MET A CA 1
ATOM 873 C C . MET A 1 110 ? 17.466 0.028 -11.255 1.00 52.72 110 MET A C 1
ATOM 875 O O . MET A 1 110 ? 16.364 -0.427 -10.968 1.00 52.72 110 MET A O 1
ATOM 879 N N . TYR A 1 111 ? 18.465 -0.733 -11.711 1.00 53.44 111 TYR A N 1
ATOM 880 C CA . TYR A 1 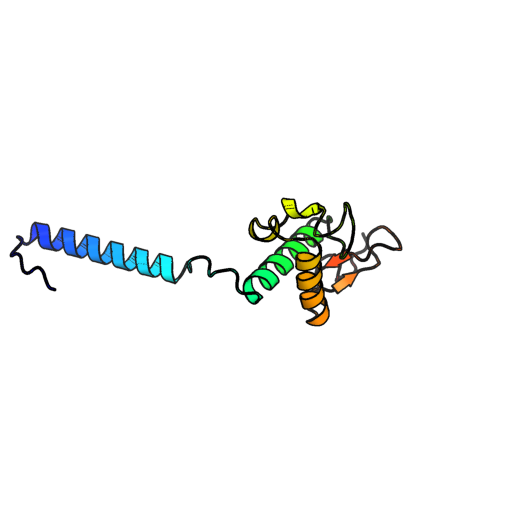111 ? 18.390 -2.102 -12.256 1.00 53.44 111 TYR A CA 1
ATOM 881 C C . TYR A 1 111 ? 17.875 -3.200 -11.292 1.00 53.44 111 TYR A C 1
ATOM 883 O O . TYR A 1 111 ? 17.844 -4.374 -11.653 1.00 53.44 111 TYR A O 1
ATOM 891 N N . GLN A 1 112 ? 17.505 -2.865 -10.050 1.00 55.31 112 GLN A N 1
ATOM 892 C CA . GLN A 1 112 ? 17.165 -3.847 -9.008 1.00 55.31 112 GLN A CA 1
ATOM 893 C C . GLN A 1 112 ? 15.910 -3.518 -8.187 1.00 55.31 112 GLN A C 1
ATOM 895 O O . GLN A 1 112 ? 15.412 -4.393 -7.472 1.00 55.31 112 GLN A O 1
ATOM 900 N N . GLU A 1 113 ? 15.361 -2.303 -8.275 1.00 57.28 113 GLU A N 1
ATOM 901 C CA . GLU A 1 113 ? 14.182 -1.948 -7.484 1.00 57.28 113 GLU A CA 1
ATOM 902 C C . GLU A 1 113 ? 12.895 -2.376 -8.199 1.00 57.28 113 GLU A C 1
ATOM 904 O O . GLU A 1 113 ? 12.607 -1.992 -9.329 1.00 57.28 113 GLU A O 1
ATOM 909 N N . LYS A 1 114 ? 12.109 -3.220 -7.521 1.00 74.31 114 LYS A N 1
ATOM 910 C CA . LYS A 1 114 ? 10.793 -3.672 -7.990 1.00 74.31 114 LYS A CA 1
ATOM 911 C C . LYS A 1 114 ? 9.742 -2.663 -7.540 1.00 74.31 114 LYS A C 1
ATOM 913 O O . LYS A 1 114 ? 9.165 -2.800 -6.454 1.00 74.31 114 LYS A O 1
ATOM 918 N N . TRP A 1 115 ? 9.537 -1.647 -8.365 1.00 84.19 115 TRP A N 1
ATOM 919 C CA . TRP A 1 115 ? 8.557 -0.589 -8.149 1.00 84.19 115 TRP A CA 1
ATOM 920 C C . TRP A 1 115 ? 7.140 -1.108 -8.346 1.00 84.19 115 TRP A C 1
ATOM 922 O O . TRP A 1 115 ? 6.900 -1.958 -9.199 1.00 84.19 115 TRP A O 1
ATOM 932 N N . LEU A 1 116 ? 6.203 -0.617 -7.547 1.00 85.25 116 LEU A N 1
ATOM 933 C CA . LEU A 1 116 ? 4.787 -0.930 -7.659 1.00 85.25 116 LEU A CA 1
ATOM 934 C C . LEU A 1 116 ? 4.106 0.118 -8.538 1.00 85.25 116 LEU A C 1
ATOM 936 O O . LEU A 1 116 ? 4.260 1.318 -8.314 1.00 85.25 116 LEU A O 1
ATOM 940 N N . ASP A 1 117 ? 3.328 -0.351 -9.507 1.00 83.56 117 ASP A N 1
ATOM 941 C CA . ASP A 1 117 ? 2.406 0.469 -10.293 1.00 83.56 117 ASP A CA 1
ATOM 942 C C . ASP A 1 117 ? 1.123 -0.321 -10.571 1.00 83.56 117 ASP A C 1
ATOM 944 O O . ASP A 1 117 ? 1.085 -1.541 -10.423 1.00 83.56 117 ASP A O 1
ATOM 948 N N . VAL A 1 118 ? 0.066 0.355 -11.000 1.00 85.94 118 VAL A N 1
ATOM 949 C CA . VAL A 1 118 ? -1.141 -0.300 -11.506 1.00 85.94 118 VAL A CA 1
ATOM 950 C C . VAL A 1 118 ? -0.964 -0.723 -12.974 1.00 85.94 118 VAL A C 1
ATOM 952 O O . VAL A 1 118 ? -0.226 -0.078 -13.729 1.00 85.94 118 VAL A O 1
ATOM 955 N N . PRO A 1 119 ? -1.633 -1.793 -13.439 1.00 77.62 119 PRO A N 1
ATOM 956 C CA . PRO A 1 119 ? -1.682 -2.141 -14.857 1.00 77.62 119 PRO A CA 1
ATOM 957 C C . PRO A 1 119 ? -2.139 -0.947 -15.703 1.00 77.62 119 PRO A C 1
ATOM 959 O O . PRO A 1 119 ? -3.139 -0.302 -15.392 1.00 77.62 119 PRO A O 1
ATOM 962 N N . GLY A 1 120 ? -1.389 -0.616 -16.757 1.00 69.88 120 GLY A N 1
ATOM 963 C CA . GLY A 1 120 ? -1.669 0.555 -17.598 1.00 69.88 120 GLY A CA 1
ATOM 964 C C . GLY A 1 120 ? -1.382 1.924 -16.954 1.00 69.88 120 GLY A C 1
ATOM 965 O O . GLY A 1 120 ? -1.653 2.947 -17.588 1.00 69.88 120 GLY A O 1
ATOM 966 N N . GLY A 1 121 ? -0.822 1.952 -15.738 1.00 64.88 121 GLY A N 1
ATOM 967 C CA . GLY A 1 121 ? -0.344 3.144 -15.038 1.00 64.88 121 GLY A CA 1
ATOM 968 C C . GLY A 1 121 ? 0.818 3.864 -15.731 1.00 64.88 121 GLY A C 1
ATOM 969 O O . GLY A 1 121 ? 1.288 3.467 -16.801 1.00 64.88 121 GLY A O 1
ATOM 970 N N . ALA A 1 122 ? 1.257 4.973 -15.133 1.00 66.19 122 ALA A N 1
ATOM 971 C CA . ALA A 1 122 ? 2.257 5.870 -15.718 1.00 66.19 122 ALA A CA 1
ATOM 972 C C . ALA A 1 122 ? 3.595 5.163 -15.998 1.00 66.19 122 ALA A C 1
ATOM 974 O O . ALA A 1 122 ? 4.180 5.362 -17.064 1.00 66.19 122 ALA A O 1
ATOM 975 N N . LEU A 1 123 ? 4.020 4.286 -15.086 1.00 61.84 123 LEU A N 1
ATOM 976 C CA . LEU A 1 123 ? 5.209 3.445 -15.239 1.00 61.84 123 LEU A CA 1
ATOM 977 C C . LEU A 1 123 ? 4.884 2.235 -16.117 1.00 61.84 123 LEU A C 1
ATOM 979 O O . LEU A 1 123 ? 5.713 1.769 -16.898 1.00 61.84 123 LEU A O 1
ATOM 983 N N . SER A 1 124 ? 3.637 1.761 -16.053 1.00 57.47 124 SER A N 1
ATOM 984 C CA . SER A 1 124 ? 3.174 0.622 -16.831 1.00 57.47 124 SER A CA 1
ATOM 985 C C . SER A 1 124 ? 3.140 0.866 -18.347 1.00 57.47 124 SER A C 1
ATOM 987 O O . SER A 1 124 ? 3.379 -0.032 -19.155 1.00 57.47 124 SER A O 1
ATOM 989 N N . LYS A 1 125 ? 2.919 2.105 -18.776 1.00 58.09 125 LYS A N 1
ATOM 990 C CA . LYS A 1 125 ? 2.948 2.460 -20.201 1.00 58.09 125 LYS A CA 1
ATOM 991 C C . LYS A 1 125 ? 4.359 2.593 -20.781 1.00 58.09 125 LYS A C 1
ATOM 993 O O . LYS A 1 125 ? 4.482 2.970 -21.940 1.00 58.09 125 LYS A O 1
ATOM 998 N N . GLY A 1 126 ? 5.412 2.291 -20.013 1.00 47.69 126 GLY A N 1
ATOM 999 C CA . GLY A 1 126 ? 6.782 2.260 -20.528 1.00 47.69 126 GLY A CA 1
ATOM 1000 C C . GLY A 1 126 ? 7.245 3.597 -21.106 1.00 47.69 126 GLY A C 1
ATOM 1001 O O . GLY A 1 126 ? 8.114 3.611 -21.976 1.00 47.69 126 GLY A O 1
ATOM 1002 N N . ARG A 1 127 ? 6.671 4.728 -20.662 1.00 47.94 127 ARG A N 1
ATOM 1003 C CA . ARG A 1 127 ? 7.138 6.052 -21.084 1.00 47.94 127 ARG A CA 1
ATOM 1004 C C . ARG A 1 127 ? 8.470 6.348 -20.403 1.00 47.94 127 ARG A C 1
ATOM 1006 O O . ARG A 1 127 ? 8.523 7.044 -19.396 1.00 47.94 127 ARG A O 1
ATOM 1013 N N . ARG A 1 128 ? 9.540 5.803 -20.982 1.00 45.44 128 ARG A N 1
ATOM 1014 C CA . ARG A 1 128 ? 10.889 6.347 -20.853 1.00 45.44 128 ARG A CA 1
ATOM 1015 C C . ARG A 1 128 ? 10.821 7.791 -21.361 1.00 45.44 128 ARG A C 1
ATOM 1017 O O . ARG A 1 128 ? 10.438 8.005 -22.510 1.00 45.44 128 ARG A O 1
ATOM 1024 N N . ARG A 1 129 ? 11.075 8.762 -20.488 1.00 50.06 129 ARG A N 1
ATOM 1025 C CA . ARG A 1 129 ? 11.517 10.093 -20.910 1.00 50.06 129 ARG A CA 1
ATOM 1026 C C . ARG A 1 129 ? 13.028 10.124 -20.819 1.00 50.06 129 ARG A C 1
ATOM 1028 O O . ARG A 1 129 ? 13.540 9.515 -19.854 1.00 50.06 129 ARG A O 1
#

Radius of gyration: 23.63 Å; chains: 1; bounding box: 71×39×42 Å

Secondary structure (DSSP, 8-state):
--------HHHHHHHHHHHHHHHHHHHHHHHS----S--HHHHHHHHHHHHHHHHHTT-PPBSS-TTTBTTTTGGGS-HHHHT--HHHHHHHHHHHHHTTSSEEES-SSSTT--EEE-TTSTTTTT---

Foldseek 3Di:
DDPPDPDDPVVVVVVVVVVVVVVVVVVVCVVVDDCDPCDLVNVLVQLQVLQLVCVQVVLFAFLDDCCRHCQNVVVSGPPVSVPDDNVVSSVSVVVCVVVLQWAFDCDRPDNHTRTIHGCVGPVNVVPDD

Sequence (129 aa):
MTISKNYGPEIIGIIESFEAFLQKIKEDVENNAPVKPPNEKHLLSELRQAIAKTAALNKPFTYSGRKSGLFGRRDELPPEFQAFTRKKLEALAKKLLDDGQVVKRPDWGMYQEKWLDVPGGALSKGRRR

pLDDT: mean 76.59, std 13.76, range [36.41, 91.94]